Protein AF-A0A8W8K506-F1 (afdb_monomer)

Mean predicted aligned error: 9.65 Å

Foldseek 3Di:
DDDPPCVPVVVVVVVVCVVQVVQFDCPPDPVDDGQWGQDPNDIDGDPCPCVVVPPPDPVVVVVVVVVPD

Nearest PDB structures (foldseek):
  6lgl-assembly1_m  TM=2.556E-01  e=7.647E+00  Human alphaherpesvirus 3

Secondary structure (DSSP, 8-state):
---TTSHHHHHHHHHHHHHHH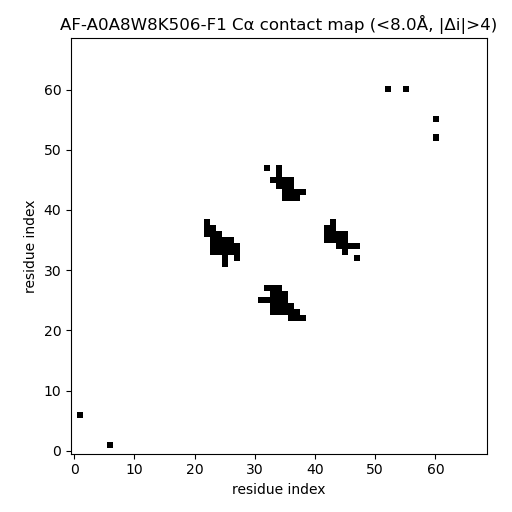TTEE-TT-TTSPPSEEEETTEEEE---TTGGGTTS-HHHHHHHHHTT-

pLDDT: mean 80.6, std 15.64, range [39.31, 96.31]

InterPro domains:
  IPR028108 Protein of unknown function DUF4505 [PF14956] (1-50)
  IPR028108 Protein of unknown function DUF4505 [PTHR31449] (1-54)

Structure (mmCIF, N/CA/C/O backbone):
data_AF-A0A8W8K506-F1
#
_entry.id   AF-A0A8W8K506-F1
#
loop_
_atom_site.group_PDB
_atom_site.id
_atom_site.type_symbol
_atom_site.label_atom_id
_atom_site.label_alt_id
_atom_site.label_comp_id
_atom_site.label_asym_id
_atom_site.label_entity_id
_atom_site.label_seq_id
_atom_site.pdbx_PDB_ins_code
_atom_site.Cartn_x
_atom_site.Cartn_y
_atom_site.Cartn_z
_atom_site.occupancy
_atom_site.B_iso_or_equiv
_atom_site.auth_seq_id
_atom_site.auth_comp_id
_atom_site.auth_asym_id
_atom_site.auth_atom_id
_atom_site.pdbx_PDB_model_num
ATOM 1 N N . PRO A 1 1 ? -21.677 -16.732 -9.534 1.00 39.97 1 PRO A N 1
ATOM 2 C CA . PRO A 1 1 ? -21.948 -17.296 -8.187 1.00 39.97 1 PRO A CA 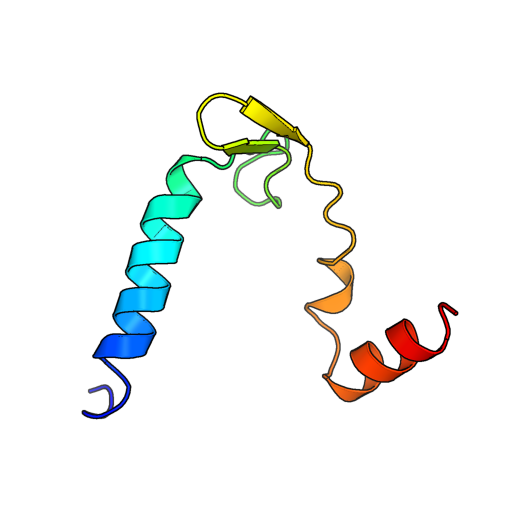1
ATOM 3 C C . PRO A 1 1 ? -20.652 -17.830 -7.556 1.00 39.97 1 PRO A C 1
ATOM 5 O O . PRO A 1 1 ? -20.090 -18.799 -8.054 1.00 39.97 1 PRO A O 1
ATOM 8 N N . ALA A 1 2 ? -20.130 -17.149 -6.532 1.00 39.31 2 ALA A N 1
ATOM 9 C CA . ALA A 1 2 ? -18.896 -17.559 -5.858 1.00 39.31 2 ALA A CA 1
ATOM 10 C C . ALA A 1 2 ? -19.156 -18.711 -4.855 1.00 39.31 2 ALA A C 1
ATOM 12 O O . ALA A 1 2 ? -20.243 -18.761 -4.275 1.00 39.31 2 ALA A O 1
ATOM 13 N N . PRO A 1 3 ? -18.203 -19.640 -4.633 1.00 50.09 3 PRO A N 1
ATOM 14 C CA . PRO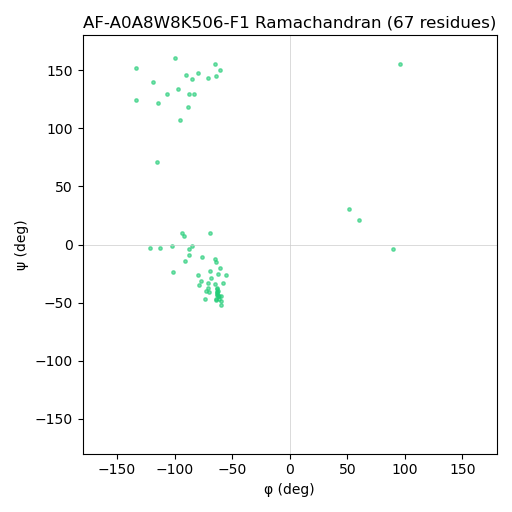 A 1 3 ? -18.430 -20.846 -3.833 1.00 50.09 3 PRO A CA 1
ATOM 15 C C . PRO A 1 3 ? -18.575 -20.558 -2.330 1.00 50.09 3 PRO A C 1
ATOM 17 O O . PRO A 1 3 ? -17.842 -19.756 -1.751 1.00 50.09 3 PRO A O 1
ATOM 20 N N . ALA A 1 4 ? -19.467 -21.302 -1.674 1.00 55.38 4 ALA A N 1
ATOM 21 C CA . ALA A 1 4 ? -19.962 -21.075 -0.312 1.00 55.38 4 ALA A CA 1
ATOM 22 C C . ALA A 1 4 ? -18.963 -21.294 0.855 1.00 55.38 4 ALA A C 1
ATOM 24 O O . ALA A 1 4 ? -19.379 -21.293 2.009 1.00 55.38 4 ALA A O 1
ATOM 25 N N . LYS A 1 5 ? -17.655 -21.473 0.610 1.00 53.31 5 LYS A N 1
ATOM 26 C CA . LYS A 1 5 ? -16.652 -21.709 1.680 1.00 53.31 5 LYS A CA 1
ATOM 27 C C . LYS A 1 5 ? -15.508 -20.696 1.773 1.00 53.31 5 LYS A C 1
ATOM 29 O O . LYS A 1 5 ? -14.721 -20.771 2.707 1.00 53.31 5 LYS A O 1
ATOM 34 N N . VAL A 1 6 ? -15.435 -19.720 0.870 1.00 52.72 6 VAL A N 1
ATOM 35 C CA . VAL A 1 6 ? -14.387 -18.674 0.875 1.00 52.72 6 VAL A CA 1
ATOM 36 C C . VAL A 1 6 ? -14.920 -17.273 1.188 1.00 52.72 6 VAL A C 1
ATOM 38 O O . VAL A 1 6 ? -14.136 -16.339 1.335 1.00 52.72 6 VAL A O 1
ATOM 41 N N . GLY A 1 7 ? -16.240 -17.132 1.353 1.00 47.00 7 GLY A N 1
ATOM 42 C CA . GLY A 1 7 ? -16.900 -15.840 1.547 1.00 47.00 7 GLY A CA 1
ATOM 43 C C . GLY A 1 7 ? -16.405 -15.087 2.780 1.00 47.00 7 GLY A C 1
ATOM 44 O O . GLY A 1 7 ? -15.970 -13.956 2.654 1.00 47.00 7 GLY A O 1
ATOM 45 N N . GLY A 1 8 ? -16.389 -15.711 3.961 1.00 53.66 8 GLY A N 1
ATOM 46 C CA . GLY A 1 8 ? -16.022 -15.014 5.202 1.00 53.66 8 GLY A CA 1
ATOM 47 C C . GLY A 1 8 ? -14.578 -14.509 5.223 1.00 53.66 8 GLY A C 1
ATOM 48 O O . GLY A 1 8 ? -14.341 -13.350 5.525 1.00 53.66 8 GLY A O 1
ATOM 49 N N . ILE A 1 9 ? -13.608 -15.346 4.849 1.00 55.81 9 ILE A N 1
ATOM 50 C CA . ILE A 1 9 ? -12.178 -14.988 4.896 1.00 55.81 9 ILE A CA 1
ATOM 51 C C . ILE A 1 9 ? -11.823 -13.994 3.784 1.00 55.81 9 ILE A C 1
ATOM 53 O O . ILE A 1 9 ? -11.083 -13.042 4.026 1.00 55.81 9 ILE A O 1
ATOM 57 N N . GLY A 1 10 ? -12.380 -14.175 2.581 1.00 56.81 10 GLY A N 1
ATOM 58 C CA . GLY A 1 10 ? -12.223 -13.222 1.483 1.00 56.81 10 GLY A CA 1
ATOM 59 C C . GLY A 1 10 ? -12.834 -11.861 1.815 1.00 56.81 10 GLY A C 1
ATOM 60 O O . GLY A 1 10 ? -12.186 -10.845 1.601 1.00 56.81 10 GLY A O 1
ATOM 61 N N . LEU A 1 11 ? -14.025 -11.840 2.422 1.00 58.44 11 LEU A N 1
ATOM 62 C CA . LEU A 1 11 ? -14.691 -10.610 2.855 1.00 58.44 11 LEU A CA 1
ATOM 63 C C . LEU A 1 11 ? -14.002 -9.952 4.052 1.00 58.44 11 LEU A C 1
ATOM 65 O O . LEU A 1 11 ? -13.907 -8.735 4.065 1.00 58.44 11 LEU A O 1
ATOM 69 N N . ILE A 1 12 ? -13.475 -10.709 5.022 1.00 59.44 12 ILE A N 1
ATOM 70 C CA . ILE A 1 12 ? -12.658 -10.160 6.121 1.00 59.44 12 IL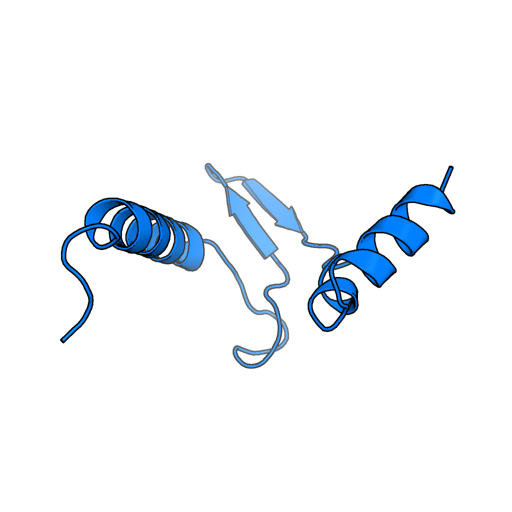E A CA 1
ATOM 71 C C . ILE A 1 12 ? -11.381 -9.534 5.556 1.00 59.44 12 ILE A C 1
ATOM 73 O O . ILE A 1 12 ? -11.023 -8.423 5.938 1.00 59.44 12 ILE A O 1
ATOM 77 N N . LYS A 1 13 ? -10.723 -10.203 4.598 1.00 64.25 13 LYS A N 1
ATOM 78 C CA . LYS A 1 13 ? -9.556 -9.654 3.898 1.00 64.25 13 LYS A CA 1
ATOM 79 C C . LYS A 1 13 ? -9.922 -8.388 3.117 1.00 64.25 13 LYS A C 1
ATOM 81 O O . LYS A 1 13 ? -9.157 -7.433 3.148 1.00 64.25 13 LYS A O 1
ATOM 86 N N . SER A 1 14 ? -11.086 -8.354 2.468 1.00 73.62 14 SER A N 1
ATOM 87 C CA . SER A 1 14 ? -11.584 -7.169 1.763 1.00 73.62 14 SER A CA 1
ATOM 88 C C . SER A 1 14 ? -11.998 -6.041 2.711 1.00 73.62 14 SER A C 1
ATOM 90 O O . SER A 1 14 ? -11.672 -4.897 2.430 1.00 73.62 14 SER A O 1
ATOM 92 N N . SER A 1 15 ? -12.651 -6.333 3.839 1.00 82.00 15 SER A N 1
ATOM 93 C CA . SER A 1 15 ? -13.032 -5.334 4.849 1.00 82.00 15 SER A CA 1
ATOM 94 C C . SER A 1 15 ? -11.793 -4.708 5.463 1.00 82.00 15 SER A C 1
ATOM 96 O O . SER A 1 15 ? -11.677 -3.490 5.495 1.00 82.00 15 SER A O 1
ATOM 98 N N . LEU A 1 16 ? -10.819 -5.535 5.853 1.00 83.88 16 LEU A N 1
ATOM 99 C CA . LEU A 1 16 ? -9.549 -5.051 6.378 1.00 83.88 16 LEU A CA 1
ATOM 100 C C . LEU A 1 16 ? -8.780 -4.249 5.325 1.00 83.88 16 LEU A C 1
ATOM 102 O O . LEU A 1 16 ? -8.226 -3.207 5.649 1.00 83.88 16 LEU A O 1
ATOM 106 N N . ALA A 1 17 ? -8.766 -4.694 4.066 1.00 84.69 17 ALA A N 1
ATOM 107 C CA . ALA A 1 17 ? -8.149 -3.932 2.987 1.00 84.69 17 ALA A CA 1
ATOM 108 C C . ALA A 1 17 ? -8.815 -2.559 2.827 1.00 84.69 17 ALA A C 1
ATOM 110 O O . ALA A 1 17 ? -8.107 -1.564 2.841 1.00 84.69 17 ALA A O 1
ATOM 111 N N . ILE A 1 18 ? -10.150 -2.484 2.776 1.00 86.25 18 ILE A N 1
ATOM 112 C CA . ILE A 1 18 ? -10.902 -1.219 2.691 1.00 86.25 18 ILE A CA 1
ATOM 113 C C . ILE A 1 18 ? -10.604 -0.320 3.899 1.00 86.25 18 ILE A C 1
ATOM 115 O O . ILE A 1 18 ? -10.362 0.879 3.751 1.00 86.25 18 ILE A O 1
ATOM 119 N N . GLU A 1 19 ? -10.592 -0.893 5.103 1.00 88.94 19 GLU A N 1
ATOM 120 C CA . GLU A 1 19 ? -10.286 -0.170 6.334 1.00 88.94 19 GLU A CA 1
ATOM 121 C C . GLU A 1 19 ? -8.851 0.346 6.375 1.00 88.94 19 GLU A C 1
ATOM 123 O O . GLU A 1 19 ? -8.626 1.413 6.937 1.00 88.94 19 GLU A O 1
ATOM 128 N N . LEU A 1 20 ? -7.892 -0.373 5.797 1.00 88.88 20 LEU A N 1
ATOM 129 C CA . LEU A 1 20 ? -6.505 0.073 5.692 1.00 88.88 20 LEU A CA 1
ATOM 130 C C . LEU A 1 20 ? -6.318 1.077 4.550 1.00 88.88 20 LEU A C 1
ATOM 132 O O . LEU A 1 20 ? -5.552 2.024 4.703 1.00 88.88 20 LEU A O 1
ATOM 136 N N . SER A 1 21 ? -7.048 0.919 3.442 1.00 88.75 21 SER A N 1
ATOM 137 C CA . SER A 1 21 ? -6.910 1.743 2.240 1.00 88.75 21 SER A CA 1
ATOM 138 C C . SER A 1 21 ? -7.117 3.229 2.506 1.00 88.75 21 SER A C 1
ATOM 140 O O . SER A 1 21 ? -6.432 4.053 1.910 1.00 88.75 21 SER A O 1
ATOM 142 N N . LYS A 1 22 ? -7.995 3.579 3.454 1.00 91.62 22 LYS A N 1
ATOM 143 C CA . LYS A 1 22 ? -8.257 4.975 3.854 1.00 91.62 22 LYS A CA 1
ATOM 144 C C . LYS A 1 22 ? -7.061 5.689 4.494 1.00 91.62 22 LYS A C 1
ATOM 146 O O . LYS A 1 22 ? -7.122 6.895 4.702 1.00 91.62 22 LYS A O 1
ATOM 151 N N . TYR A 1 23 ? -6.016 4.951 4.860 1.00 94.88 23 TYR A N 1
ATOM 152 C CA . TYR A 1 23 ? -4.816 5.489 5.493 1.00 94.88 23 TYR A CA 1
ATOM 153 C C . TYR A 1 23 ? -3.632 5.625 4.531 1.00 94.88 23 TYR A C 1
ATOM 155 O O . TYR A 1 23 ? -2.572 6.082 4.959 1.00 94.88 23 TYR A O 1
ATOM 163 N N . PHE A 1 24 ? -3.779 5.231 3.265 1.00 94.00 24 PHE A N 1
ATOM 164 C CA . PHE A 1 24 ? -2.752 5.444 2.250 1.00 94.00 24 PHE A CA 1
ATOM 165 C C . PHE A 1 24 ? -2.859 6.840 1.631 1.00 94.00 24 PHE A C 1
ATOM 167 O O . PHE A 1 24 ? -3.957 7.334 1.383 1.00 94.00 24 PHE A O 1
ATOM 174 N N . GLU A 1 25 ? -1.711 7.451 1.340 1.00 94.56 25 GLU A N 1
ATOM 175 C CA . GLU A 1 25 ? -1.629 8.694 0.567 1.00 94.56 25 GLU A CA 1
ATOM 176 C C . GLU A 1 25 ? -0.815 8.448 -0.713 1.00 94.56 25 GLU A C 1
ATOM 178 O O . GLU A 1 25 ? 0.200 7.742 -0.707 1.00 94.56 25 GLU A O 1
ATOM 183 N N . PHE A 1 26 ? -1.281 9.037 -1.814 1.00 93.75 26 PHE A N 1
ATOM 184 C CA . PHE A 1 26 ? -0.790 8.808 -3.172 1.00 93.75 26 PHE A CA 1
ATOM 185 C C . PHE A 1 26 ? -0.170 10.092 -3.733 1.00 93.75 26 PHE A C 1
ATOM 187 O O . PHE A 1 26 ? -0.737 10.744 -4.607 1.00 93.75 26 PHE A O 1
ATOM 194 N N . GLU A 1 27 ? 0.999 10.487 -3.221 1.00 92.56 27 GLU A N 1
ATOM 195 C CA . GLU A 1 27 ? 1.656 11.738 -3.651 1.00 92.56 27 GLU A CA 1
ATOM 196 C C . GLU A 1 27 ? 2.021 11.731 -5.146 1.00 92.56 27 GLU A C 1
ATOM 198 O O . GLU A 1 27 ? 2.084 12.784 -5.774 1.00 92.56 27 GLU A O 1
ATOM 203 N N . ASN A 1 28 ? 2.215 10.542 -5.726 1.00 91.69 28 ASN A N 1
ATOM 204 C CA . ASN A 1 28 ? 2.554 10.354 -7.137 1.00 91.69 28 ASN A CA 1
ATOM 205 C C . ASN A 1 28 ? 1.318 10.117 -8.034 1.00 91.69 28 ASN A C 1
ATOM 207 O O . ASN A 1 28 ? 1.478 9.751 -9.196 1.00 91.69 28 ASN A O 1
ATOM 211 N N . GLY A 1 29 ? 0.097 10.307 -7.525 1.00 90.56 29 GLY A N 1
ATOM 212 C CA . GLY A 1 29 ? -1.156 10.035 -8.242 1.00 90.56 29 GLY A CA 1
ATOM 213 C C . GLY A 1 29 ? -1.752 8.656 -7.939 1.00 90.56 29 GLY A C 1
ATOM 214 O O . GLY A 1 29 ? -1.040 7.735 -7.550 1.00 90.56 29 GLY A O 1
ATOM 215 N N . GLU A 1 30 ? -3.070 8.524 -8.108 1.00 86.19 30 GLU A N 1
ATOM 216 C CA . GLU A 1 30 ? -3.852 7.345 -7.681 1.00 86.19 30 GLU A CA 1
ATOM 217 C C . GLU A 1 30 ? -3.567 6.072 -8.493 1.00 86.19 30 GLU A C 1
ATOM 219 O O . GLU A 1 30 ? -3.755 4.969 -7.986 1.00 86.19 30 GLU A O 1
ATOM 224 N N . ASP A 1 31 ? -3.066 6.217 -9.723 1.00 89.25 31 ASP A N 1
ATOM 225 C CA . ASP A 1 31 ? -2.641 5.088 -10.562 1.00 89.25 31 ASP A CA 1
ATOM 226 C C . ASP A 1 31 ? -1.284 4.504 -10.129 1.00 89.25 31 ASP A C 1
ATOM 228 O O . ASP A 1 31 ? -0.875 3.443 -10.604 1.00 89.25 31 ASP A O 1
ATOM 232 N N . ASN A 1 32 ? -0.568 5.194 -9.235 1.00 89.38 32 ASN A N 1
ATOM 233 C CA . ASN A 1 32 ? 0.717 4.758 -8.706 1.00 89.38 32 ASN A CA 1
ATOM 234 C C . ASN A 1 32 ? 0.561 4.126 -7.315 1.00 89.38 32 ASN A C 1
ATOM 236 O O . ASN A 1 32 ? -0.424 4.361 -6.618 1.00 89.38 32 ASN A O 1
ATOM 240 N N . PRO A 1 33 ? 1.544 3.336 -6.857 1.00 90.50 33 PRO A N 1
ATOM 241 C CA . PRO A 1 33 ? 1.537 2.818 -5.496 1.00 90.50 33 PRO A CA 1
ATOM 242 C C . PRO A 1 33 ? 1.555 3.939 -4.443 1.00 90.50 33 PRO A C 1
ATOM 244 O O . PRO A 1 33 ? 2.152 4.997 -4.678 1.00 90.50 33 PRO A O 1
ATOM 247 N N . PRO A 1 34 ? 0.965 3.713 -3.256 1.00 93.44 34 PRO A N 1
ATOM 248 C CA . PRO A 1 34 ? 0.954 4.713 -2.198 1.00 93.44 34 PRO A CA 1
ATOM 249 C C . PRO A 1 34 ? 2.371 5.006 -1.701 1.00 93.44 34 PRO A C 1
ATOM 251 O O . PRO A 1 34 ? 3.224 4.119 -1.628 1.00 93.44 34 PRO A O 1
ATOM 254 N N . THR A 1 35 ? 2.630 6.258 -1.337 1.00 95.12 35 THR A N 1
ATOM 255 C CA . THR A 1 35 ? 3.951 6.712 -0.870 1.00 95.12 35 THR A CA 1
ATOM 256 C C . THR A 1 35 ? 4.014 6.844 0.647 1.00 95.12 35 THR A C 1
ATOM 258 O O . THR A 1 35 ? 5.097 6.768 1.237 1.00 95.12 35 THR A O 1
ATOM 261 N N . LEU A 1 36 ? 2.859 7.020 1.290 1.00 95.94 36 LEU A N 1
ATOM 262 C CA . LEU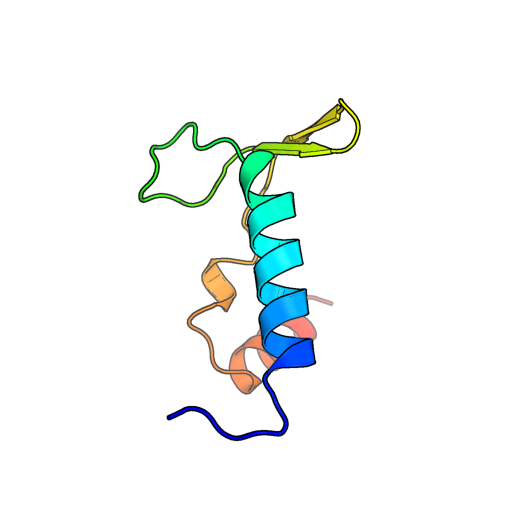 A 1 36 ? 2.722 7.182 2.731 1.00 95.94 36 LEU A CA 1
ATOM 263 C C . LEU A 1 36 ? 1.590 6.305 3.266 1.00 95.94 36 LEU A C 1
ATOM 265 O O . LEU A 1 36 ? 0.605 6.031 2.579 1.00 95.94 36 LEU A O 1
ATOM 269 N N . PHE A 1 37 ? 1.726 5.916 4.528 1.00 95.56 37 PHE A N 1
ATOM 270 C CA . PHE A 1 37 ? 0.704 5.228 5.298 1.00 95.56 37 PHE A CA 1
ATOM 271 C C . PHE A 1 37 ? 0.577 5.867 6.682 1.00 95.56 37 PHE A C 1
ATOM 273 O O . PHE A 1 37 ? 1.559 5.956 7.420 1.00 95.56 37 PHE A O 1
ATOM 280 N N . THR A 1 38 ? -0.626 6.309 7.047 1.00 96.31 38 THR A N 1
ATOM 281 C CA . THR A 1 38 ? -0.898 6.905 8.361 1.00 96.31 38 THR A CA 1
ATOM 282 C C . THR A 1 38 ? -1.434 5.854 9.329 1.00 96.31 38 THR A C 1
ATOM 284 O O . THR A 1 38 ? -2.595 5.457 9.260 1.00 96.31 38 THR A O 1
ATOM 287 N N . TRP A 1 39 ? -0.624 5.434 10.297 1.00 92.38 39 TRP A N 1
ATOM 288 C CA . TRP A 1 39 ? -1.015 4.444 11.299 1.00 92.38 39 TRP A CA 1
ATOM 289 C C . TRP A 1 39 ? -1.065 5.060 12.691 1.00 92.38 39 TRP A C 1
ATOM 291 O O . TRP A 1 39 ? -0.070 5.580 13.181 1.00 92.38 39 TRP A O 1
ATOM 301 N N . LYS A 1 40 ? -2.228 4.995 13.355 1.00 92.31 40 LYS A N 1
ATOM 302 C CA . LYS A 1 40 ? -2.430 5.541 14.715 1.00 92.31 40 LYS A CA 1
ATOM 303 C C . LYS A 1 40 ? -1.975 7.006 14.885 1.00 92.31 40 LYS A C 1
ATOM 305 O O . LYS A 1 40 ? -1.589 7.410 15.974 1.00 92.31 40 LYS A O 1
ATOM 310 N N . GLY A 1 41 ? -2.060 7.799 13.817 1.00 92.56 41 GLY A N 1
ATOM 311 C CA . GLY A 1 41 ? -1.650 9.207 13.807 1.00 92.56 41 GLY A CA 1
ATOM 312 C C . GLY A 1 41 ? -0.189 9.451 13.422 1.00 92.56 41 GLY A C 1
ATOM 313 O O . GLY A 1 41 ? 0.197 10.606 13.271 1.00 92.56 41 GLY A O 1
ATOM 314 N N . GLU A 1 42 ? 0.606 8.404 13.202 1.00 95.62 42 GLU A N 1
ATOM 315 C CA . GLU A 1 42 ? 1.974 8.524 12.697 1.00 95.62 42 GLU A CA 1
ATOM 316 C C . GLU A 1 42 ? 2.026 8.307 11.186 1.00 95.62 42 GLU A C 1
ATOM 318 O O . GLU A 1 42 ? 1.446 7.353 10.663 1.00 95.62 42 GLU A O 1
ATOM 323 N N . LYS A 1 43 ? 2.744 9.188 10.481 1.00 95.81 43 LYS A N 1
ATOM 324 C CA . LYS A 1 43 ? 2.987 9.064 9.042 1.00 95.81 43 LYS A CA 1
ATOM 325 C C . LYS A 1 43 ? 4.238 8.235 8.785 1.00 95.81 43 LYS A C 1
ATOM 327 O O . LYS A 1 43 ? 5.340 8.632 9.156 1.00 95.81 43 LYS A O 1
ATOM 332 N N . LEU A 1 44 ? 4.063 7.112 8.101 1.00 96.00 44 LEU A N 1
ATOM 333 C CA . LEU A 1 44 ? 5.129 6.207 7.693 1.00 96.00 44 LEU A CA 1
ATOM 334 C C . LEU A 1 44 ? 5.353 6.341 6.187 1.00 96.00 44 LEU A C 1
ATOM 336 O O . LEU A 1 44 ? 4.402 6.253 5.413 1.00 96.00 44 LEU A O 1
ATOM 340 N N . ARG A 1 45 ? 6.603 6.535 5.758 1.00 95.88 45 ARG A N 1
ATOM 341 C CA . ARG A 1 45 ? 6.962 6.521 4.334 1.00 95.88 45 ARG A CA 1
ATOM 342 C C . ARG A 1 45 ? 7.180 5.090 3.864 1.00 95.88 45 ARG A C 1
ATOM 344 O O . ARG A 1 45 ? 7.920 4.336 4.491 1.00 95.88 45 ARG A O 1
ATOM 351 N N . LEU A 1 46 ? 6.529 4.734 2.763 1.00 93.25 46 LEU A N 1
ATOM 352 C CA . LEU A 1 46 ? 6.645 3.422 2.142 1.00 93.25 46 LEU A CA 1
ATOM 353 C C . LEU A 1 46 ? 7.827 3.429 1.170 1.00 93.25 46 LEU A C 1
ATOM 355 O O . LEU A 1 46 ? 7.937 4.324 0.333 1.00 93.25 46 LEU A O 1
ATOM 359 N N . THR A 1 47 ? 8.716 2.441 1.288 1.00 92.19 47 THR A N 1
ATOM 360 C CA . THR A 1 47 ? 9.830 2.252 0.342 1.00 92.19 47 THR A CA 1
ATOM 361 C C . THR A 1 47 ? 9.377 1.572 -0.941 1.00 92.19 47 THR A C 1
ATOM 363 O O . THR A 1 47 ? 9.960 1.800 -1.992 1.00 92.19 47 THR A O 1
ATOM 366 N N . ASN A 1 48 ? 8.300 0.780 -0.863 1.00 89.69 48 ASN A N 1
ATOM 367 C CA . ASN A 1 48 ? 7.733 0.028 -1.980 1.00 89.69 48 ASN A CA 1
ATOM 368 C C . ASN A 1 48 ? 8.697 -0.996 -2.619 1.00 89.69 48 ASN A C 1
ATOM 370 O O . ASN A 1 48 ? 8.434 -1.486 -3.712 1.00 89.69 48 ASN A O 1
ATOM 374 N N . ASP A 1 49 ? 9.740 -1.426 -1.900 1.00 87.25 49 ASP A N 1
ATOM 375 C CA . ASP A 1 49 ? 10.755 -2.379 -2.396 1.00 87.25 49 ASP A CA 1
ATOM 376 C C . ASP A 1 49 ? 10.183 -3.751 -2.805 1.00 87.25 49 ASP A C 1
ATOM 378 O O . ASP A 1 49 ? 10.823 -4.524 -3.514 1.00 87.25 49 ASP A O 1
ATOM 382 N N . LEU A 1 50 ? 8.987 -4.092 -2.317 1.00 83.25 50 LEU A N 1
ATOM 383 C CA . LEU A 1 50 ? 8.323 -5.364 -2.608 1.00 83.25 50 LEU A CA 1
ATOM 384 C C . LEU A 1 50 ? 7.475 -5.324 -3.884 1.00 83.25 50 LEU A C 1
ATOM 386 O O . LEU A 1 50 ? 7.000 -6.374 -4.315 1.00 83.25 50 LEU A O 1
ATOM 390 N N . ILE A 1 51 ? 7.271 -4.152 -4.491 1.00 84.94 51 ILE A N 1
ATOM 391 C CA . ILE A 1 51 ? 6.440 -4.020 -5.695 1.00 84.94 51 ILE A CA 1
ATOM 392 C C . ILE A 1 51 ? 7.045 -4.798 -6.860 1.00 84.94 51 ILE A C 1
ATOM 394 O O . ILE A 1 51 ? 6.334 -5.546 -7.525 1.00 84.94 51 ILE A O 1
ATOM 398 N N . ASP A 1 52 ? 8.367 -4.748 -7.005 1.00 82.38 52 ASP A N 1
ATOM 399 C CA . ASP A 1 52 ? 9.109 -5.475 -8.042 1.00 82.38 52 ASP A CA 1
ATOM 400 C C . ASP A 1 52 ? 9.006 -7.006 -7.914 1.00 82.38 52 ASP A C 1
ATOM 402 O O . ASP A 1 52 ? 9.361 -7.751 -8.831 1.00 82.38 52 ASP A O 1
ATOM 406 N N . LEU A 1 53 ? 8.544 -7.501 -6.761 1.00 83.38 53 LEU A N 1
ATOM 407 C CA . LEU A 1 53 ? 8.320 -8.922 -6.512 1.00 83.38 53 LEU A CA 1
ATOM 408 C C . LEU A 1 53 ? 6.895 -9.364 -6.863 1.00 83.38 53 LEU A C 1
ATOM 410 O O . LEU A 1 53 ? 6.661 -10.566 -6.947 1.00 83.38 53 LEU A O 1
ATOM 414 N N . MET A 1 54 ? 5.947 -8.440 -7.062 1.00 80.06 54 MET A N 1
ATOM 415 C CA . MET A 1 54 ? 4.535 -8.789 -7.274 1.00 80.06 54 MET A CA 1
ATOM 416 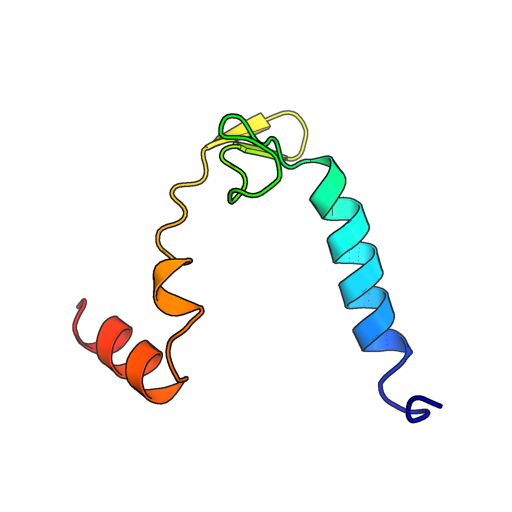C C . MET A 1 54 ? 4.282 -9.489 -8.612 1.00 80.06 54 MET A C 1
ATOM 418 O O . MET A 1 54 ? 3.392 -10.334 -8.687 1.00 80.06 54 MET A O 1
ATOM 422 N N . ASP A 1 55 ? 5.101 -9.206 -9.625 1.00 83.12 55 ASP A N 1
ATOM 423 C CA . ASP A 1 55 ? 5.008 -9.843 -10.945 1.00 83.12 55 ASP A CA 1
ATOM 424 C C . ASP A 1 55 ? 5.806 -11.152 -11.040 1.00 83.12 55 ASP A C 1
ATOM 426 O O . ASP A 1 55 ? 5.781 -11.838 -12.064 1.00 83.12 55 ASP A O 1
ATOM 430 N N . LYS A 1 56 ? 6.539 -11.510 -9.981 1.00 83.31 56 LYS A N 1
ATOM 431 C CA . LYS A 1 56 ? 7.405 -12.687 -9.967 1.00 83.31 56 LYS A CA 1
ATOM 432 C C . LYS A 1 56 ? 6.653 -13.916 -9.488 1.00 83.31 56 LYS A C 1
ATOM 434 O O . LYS A 1 56 ? 5.800 -13.867 -8.600 1.00 83.31 56 LYS A O 1
ATOM 439 N N . SER A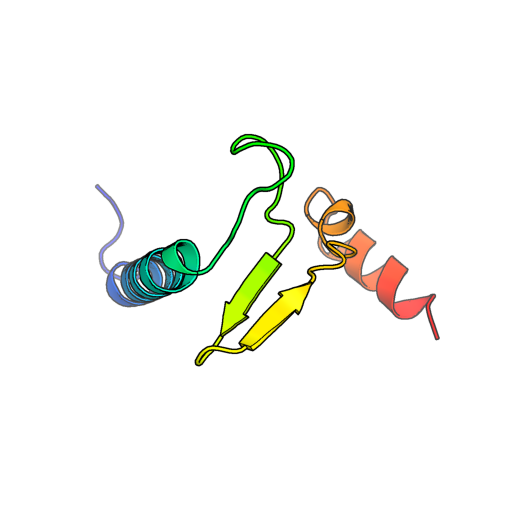 1 57 ? 7.016 -15.064 -10.043 1.00 87.25 57 SER A N 1
ATOM 440 C CA . SER A 1 57 ? 6.525 -16.340 -9.549 1.00 87.25 57 SER A CA 1
ATOM 441 C C . SER A 1 57 ? 7.033 -16.607 -8.122 1.00 87.25 57 SER A C 1
ATOM 443 O O . SER A 1 57 ? 8.105 -16.137 -7.726 1.00 87.25 57 SER A O 1
ATOM 445 N N . PRO A 1 58 ? 6.321 -17.434 -7.335 1.00 84.75 58 PRO A N 1
ATOM 446 C CA . PRO A 1 58 ? 6.765 -17.807 -5.993 1.00 84.75 58 PRO A CA 1
ATOM 447 C C . PRO A 1 58 ? 8.168 -18.430 -5.934 1.00 84.75 58 PRO A C 1
ATOM 449 O O . PRO A 1 58 ? 8.818 -18.351 -4.892 1.00 84.75 58 PRO A O 1
ATOM 452 N N 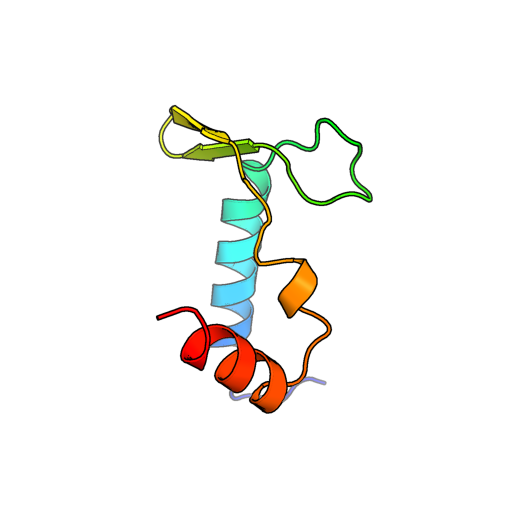. LEU A 1 59 ? 8.631 -19.065 -7.018 1.00 82.81 59 LEU A N 1
ATOM 453 C CA . LEU A 1 59 ? 9.974 -19.644 -7.103 1.00 82.81 59 LEU A CA 1
ATOM 454 C C . LEU A 1 59 ? 11.041 -18.554 -7.248 1.00 82.81 59 LEU A C 1
ATOM 456 O O . LEU A 1 59 ? 11.999 -18.547 -6.480 1.00 82.81 59 LEU A O 1
ATOM 460 N N . GLU A 1 60 ? 10.823 -17.590 -8.142 1.00 84.56 60 GLU A N 1
ATOM 461 C CA . GLU A 1 60 ? 11.730 -16.453 -8.346 1.00 84.56 60 GLU A CA 1
ATOM 462 C C . GLU A 1 60 ? 11.839 -15.580 -7.090 1.00 84.56 60 GLU A C 1
ATOM 464 O O . GLU A 1 60 ? 12.927 -15.133 -6.730 1.00 84.56 60 GLU A O 1
ATOM 469 N N . ILE A 1 61 ? 10.728 -15.375 -6.371 1.00 84.25 61 ILE A N 1
ATOM 470 C CA . ILE A 1 61 ? 10.729 -14.647 -5.093 1.00 84.25 61 ILE A CA 1
ATOM 471 C C . ILE A 1 61 ? 11.610 -15.365 -4.065 1.00 84.25 61 ILE A C 1
ATOM 473 O O . ILE A 1 61 ? 12.421 -14.730 -3.394 1.00 84.25 61 ILE A O 1
ATOM 477 N N . ARG A 1 62 ? 11.463 -16.689 -3.932 1.00 83.31 62 ARG A N 1
ATOM 478 C CA . ARG A 1 62 ? 12.256 -17.483 -2.982 1.00 83.31 62 ARG A CA 1
ATOM 479 C C . ARG A 1 62 ? 13.744 -17.412 -3.301 1.00 83.31 62 ARG A C 1
ATOM 481 O O . ARG A 1 62 ? 14.532 -17.202 -2.388 1.00 83.31 62 ARG A O 1
ATOM 488 N N . GLU A 1 63 ? 14.112 -17.528 -4.571 1.00 85.19 63 GLU A N 1
ATOM 489 C CA . GLU A 1 63 ? 15.505 -17.445 -5.015 1.00 85.19 63 GLU A CA 1
ATOM 490 C C . GLU A 1 63 ? 16.123 -16.067 -4.723 1.00 85.19 63 GLU A C 1
ATOM 492 O O . GLU A 1 63 ? 17.209 -15.978 -4.149 1.00 85.19 63 GLU A O 1
ATOM 497 N N . LEU A 1 64 ? 15.393 -14.982 -5.006 1.00 81.38 64 LEU A N 1
ATOM 498 C CA . LEU A 1 64 ? 15.840 -13.614 -4.715 1.00 81.38 64 LEU A CA 1
ATOM 499 C C . LEU A 1 64 ? 16.019 -13.342 -3.216 1.00 81.38 64 LEU A C 1
ATOM 501 O O . LEU A 1 64 ? 16.938 -12.623 -2.828 1.00 81.38 64 LEU A O 1
ATOM 505 N N . LEU A 1 65 ? 15.151 -13.903 -2.371 1.00 80.38 65 LEU A N 1
ATOM 506 C CA . LEU A 1 65 ? 15.241 -13.746 -0.918 1.00 80.38 65 LEU A CA 1
ATOM 507 C C . LEU A 1 65 ? 16.330 -14.633 -0.299 1.00 80.38 65 LEU A C 1
ATOM 509 O O . LEU A 1 65 ? 16.937 -14.239 0.693 1.00 80.38 65 LEU A O 1
ATOM 513 N N . SER A 1 66 ? 16.609 -15.803 -0.880 1.00 81.00 66 SER A N 1
ATOM 514 C CA . SER A 1 66 ? 17.694 -16.685 -0.432 1.00 81.00 66 SER A CA 1
ATOM 515 C C . SER A 1 66 ? 19.084 -16.127 -0.746 1.00 81.00 66 SER A C 1
ATOM 517 O O . SER A 1 66 ? 19.990 -16.318 0.058 1.00 81.00 66 SER A O 1
ATOM 519 N N . ASN A 1 67 ? 19.240 -15.396 -1.853 1.00 71.50 67 ASN A N 1
ATOM 520 C CA . ASN A 1 67 ? 20.524 -14.839 -2.301 1.00 71.50 67 ASN A CA 1
ATOM 521 C C . ASN A 1 67 ? 20.881 -13.478 -1.668 1.00 71.50 67 ASN A C 1
ATOM 523 O O . ASN A 1 67 ? 21.925 -12.911 -1.981 1.00 71.50 67 ASN A O 1
ATOM 527 N N . LYS A 1 68 ? 20.013 -12.929 -0.809 1.00 63.75 68 LYS A N 1
ATOM 528 C CA . LYS A 1 68 ? 20.204 -11.630 -0.138 1.00 63.75 68 LYS A CA 1
ATOM 529 C C . LYS A 1 68 ? 20.889 -11.733 1.243 1.00 63.75 68 LYS A C 1
ATOM 531 O O . LYS A 1 68 ? 20.955 -10.714 1.928 1.00 63.75 68 LYS A O 1
ATOM 536 N N . ASN A 1 69 ? 21.372 -12.922 1.636 1.00 49.59 69 ASN A N 1
ATOM 537 C CA . ASN A 1 69 ? 22.049 -13.208 2.916 1.00 49.59 69 ASN A CA 1
ATOM 538 C C . ASN A 1 69 ? 23.535 -13.522 2.741 1.00 49.59 69 ASN A C 1
ATOM 540 O O . ASN A 1 69 ? 23.855 -14.303 1.817 1.00 49.59 69 ASN A O 1
#

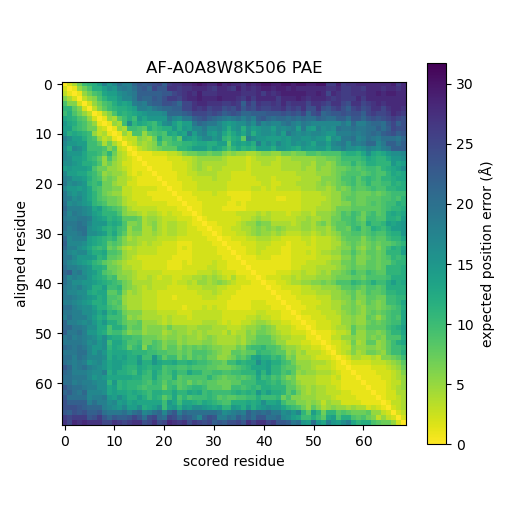Solvent-accessible surface area (backbone atoms only — not comparable to full-atom values): 4359 Å² total; per-residue (Å²): 137,83,69,96,84,50,55,69,64,54,47,50,53,49,50,51,46,57,66,51,53,79,32,51,38,43,87,80,37,85,94,42,76,58,42,33,37,51,55,98,87,43,83,42,79,54,83,63,80,64,59,82,49,68,86,45,52,76,65,58,48,50,53,58,62,64,70,73,112

Radius of gyration: 16.07 Å; Cα contacts (8 Å, |Δi|>4): 43; chains: 1; bounding box: 44×33×26 Å

Sequence (69 aa):
PAPAKVGGIGLIKSSLAIELSKYFEFENGEDNPPTLFTWKGEKLRLTNDLIDLMDKSPLEIRELLSNKN

Organism: Magallana gigas (NCBI:txid29159)